Protein AF-A0A3P7M0G8-F1 (afdb_monomer_lite)

Structure (mmCIF, N/CA/C/O backbone):
data_AF-A0A3P7M0G8-F1
#
_entry.id   AF-A0A3P7M0G8-F1
#
loop_
_atom_site.group_PDB
_atom_site.id
_atom_site.type_symbol
_atom_site.label_atom_id
_atom_site.label_alt_id
_atom_site.label_comp_id
_atom_site.label_asym_id
_atom_site.label_entity_id
_atom_site.label_seq_id
_atom_site.pdbx_PDB_ins_code
_atom_site.Cartn_x
_atom_site.Cartn_y
_atom_site.Cartn_z
_atom_site.occupancy
_atom_site.B_iso_or_equiv
_atom_site.auth_seq_id
_atom_site.auth_comp_id
_atom_site.auth_asym_id
_atom_site.auth_atom_id
_atom_site.pdbx_PDB_model_num
ATOM 1 N N . MET A 1 1 ? 31.966 4.198 9.864 1.00 48.16 1 MET A N 1
ATOM 2 C CA . MET A 1 1 ? 30.670 3.491 9.784 1.00 48.16 1 MET A CA 1
ATOM 3 C C . MET A 1 1 ? 30.244 3.555 8.333 1.00 48.16 1 MET A C 1
ATOM 5 O O . MET A 1 1 ? 29.963 4.650 7.870 1.00 48.16 1 MET A O 1
ATOM 9 N N . ASP A 1 2 ? 30.255 2.440 7.608 1.00 61.47 2 ASP A N 1
ATOM 10 C CA . ASP A 1 2 ? 30.209 2.396 6.131 1.00 61.47 2 ASP A CA 1
ATOM 11 C C . ASP A 1 2 ? 28.872 2.821 5.494 1.00 61.47 2 ASP A C 1
ATOM 13 O O . ASP A 1 2 ? 28.617 2.516 4.332 1.00 61.47 2 ASP A O 1
ATOM 17 N N . GLY A 1 3 ? 27.997 3.504 6.242 1.00 68.69 3 GLY A N 1
ATOM 18 C CA . GLY A 1 3 ? 26.775 4.115 5.717 1.00 68.69 3 GLY A CA 1
ATOM 19 C C . GLY A 1 3 ? 25.813 3.137 5.042 1.00 68.69 3 GLY A C 1
ATOM 20 O O . GLY A 1 3 ? 25.001 3.572 4.235 1.00 68.69 3 GLY A O 1
ATOM 21 N N . LYS A 1 4 ? 25.903 1.832 5.342 1.00 74.00 4 LYS A N 1
ATOM 22 C CA . LYS A 1 4 ? 25.014 0.781 4.822 1.00 74.00 4 LYS A CA 1
ATOM 23 C C . LYS A 1 4 ? 24.056 0.288 5.899 1.00 74.00 4 LYS A C 1
ATOM 25 O O . LYS A 1 4 ? 24.426 0.217 7.072 1.00 74.00 4 LYS A O 1
ATOM 30 N N . ALA A 1 5 ? 22.832 -0.042 5.501 1.00 77.19 5 ALA A N 1
ATOM 31 C CA . ALA A 1 5 ? 21.821 -0.565 6.401 1.00 77.19 5 ALA A CA 1
ATOM 32 C C . ALA A 1 5 ? 22.275 -1.943 6.914 1.00 77.19 5 ALA A C 1
ATOM 34 O O . ALA A 1 5 ? 22.792 -2.743 6.126 1.00 77.19 5 ALA A O 1
ATOM 35 N N . PRO A 1 6 ? 22.115 -2.237 8.216 1.00 79.94 6 PRO A N 1
ATOM 36 C CA . PRO A 1 6 ? 22.473 -3.541 8.752 1.00 79.94 6 PRO A CA 1
ATOM 37 C C . PRO A 1 6 ? 21.632 -4.641 8.082 1.00 79.94 6 PRO A C 1
ATOM 39 O O . PRO A 1 6 ? 20.450 -4.425 7.794 1.00 79.94 6 PRO A O 1
ATOM 42 N N . PRO A 1 7 ? 22.210 -5.828 7.833 1.00 85.81 7 PRO A N 1
ATOM 43 C CA . PRO A 1 7 ? 21.509 -6.894 7.133 1.00 85.81 7 PRO A CA 1
ATOM 44 C C . PRO A 1 7 ? 20.338 -7.424 7.969 1.00 85.81 7 PRO A C 1
ATOM 46 O O . PRO A 1 7 ? 20.481 -7.719 9.157 1.00 85.81 7 PRO A O 1
ATOM 49 N N . ILE A 1 8 ? 19.183 -7.612 7.328 1.00 89.62 8 ILE A N 1
ATOM 50 C CA . ILE A 1 8 ? 18.010 -8.254 7.931 1.00 89.62 8 ILE A CA 1
ATOM 51 C C . ILE A 1 8 ? 17.940 -9.695 7.430 1.00 89.62 8 ILE A C 1
ATOM 53 O O . ILE A 1 8 ? 17.846 -9.944 6.231 1.00 89.62 8 ILE A O 1
ATOM 57 N N . ARG A 1 9 ? 17.962 -10.666 8.351 1.00 90.75 9 ARG A N 1
ATOM 58 C CA . ARG A 1 9 ? 17.825 -12.085 7.987 1.00 90.75 9 ARG A CA 1
ATOM 59 C C . ARG A 1 9 ? 16.435 -12.357 7.411 1.00 90.75 9 ARG A C 1
ATOM 61 O O . ARG A 1 9 ? 15.425 -11.969 8.004 1.00 90.75 9 ARG A O 1
ATOM 68 N N . TYR A 1 10 ? 16.383 -13.093 6.305 1.00 91.44 10 TYR A N 1
ATOM 69 C CA . TYR A 1 10 ? 15.124 -13.502 5.693 1.00 91.44 10 TYR A CA 1
ATOM 70 C C . TYR A 1 10 ? 14.396 -14.529 6.570 1.00 91.44 10 TYR A C 1
ATOM 72 O O . TYR A 1 10 ? 14.896 -15.626 6.806 1.00 91.44 10 TYR A O 1
ATOM 80 N N . ARG A 1 11 ? 13.224 -14.150 7.090 1.00 94.88 11 ARG A N 1
ATOM 81 C CA . ARG A 1 11 ? 12.387 -14.985 7.973 1.00 94.88 11 ARG A CA 1
ATOM 82 C C . ARG A 1 11 ? 10.908 -14.970 7.608 1.00 94.88 11 ARG A C 1
ATOM 84 O O . ARG A 1 11 ? 10.149 -15.794 8.101 1.00 94.88 11 ARG A O 1
ATOM 91 N N . SER A 1 12 ? 10.479 -14.016 6.789 1.00 94.06 12 SER A N 1
ATOM 92 C CA . SER A 1 12 ? 9.104 -13.926 6.307 1.00 94.06 12 SER A CA 1
ATOM 93 C C . SER A 1 12 ? 9.047 -13.111 5.019 1.00 94.06 12 SER A C 1
ATOM 95 O O . SER A 1 12 ? 10.018 -12.446 4.647 1.00 94.06 12 SER A O 1
ATOM 97 N N . ARG A 1 13 ? 7.867 -13.073 4.391 1.00 88.94 13 ARG A N 1
ATOM 98 C CA . ARG A 1 13 ? 7.592 -12.176 3.258 1.00 88.94 13 ARG A CA 1
ATOM 99 C C . ARG A 1 13 ? 7.865 -10.696 3.566 1.00 88.94 13 ARG A C 1
ATOM 101 O O . ARG A 1 13 ? 8.170 -9.939 2.654 1.00 88.94 13 ARG A O 1
ATOM 108 N N . TYR A 1 14 ? 7.825 -10.300 4.841 1.00 95.19 14 TYR A N 1
ATOM 109 C CA . TYR A 1 14 ? 8.065 -8.921 5.271 1.00 95.19 14 TYR A CA 1
ATOM 110 C C . TYR A 1 14 ? 9.552 -8.573 5.409 1.00 95.19 14 TYR A C 1
ATOM 112 O O . TYR A 1 14 ? 9.888 -7.394 5.456 1.00 95.19 14 TYR A O 1
ATOM 120 N N . SER A 1 15 ? 10.461 -9.556 5.453 1.00 95.00 15 SER A N 1
ATOM 121 C CA . SER A 1 15 ? 11.896 -9.297 5.659 1.00 95.00 15 SER A CA 1
ATOM 122 C C . SER A 1 15 ? 12.489 -8.374 4.589 1.00 95.00 15 SER A C 1
ATOM 124 O O . SER A 1 15 ? 13.236 -7.460 4.925 1.00 95.00 15 SER A O 1
ATOM 126 N N . ASN A 1 16 ? 12.111 -8.562 3.320 1.00 95.00 16 ASN A N 1
ATOM 127 C CA . ASN A 1 16 ? 12.599 -7.723 2.219 1.00 95.00 16 ASN A CA 1
ATOM 128 C C . ASN A 1 16 ? 12.034 -6.301 2.291 1.00 95.00 16 ASN A C 1
ATOM 130 O O . ASN A 1 16 ? 12.755 -5.343 2.036 1.00 95.00 16 ASN A O 1
ATOM 134 N N . ALA A 1 17 ? 10.766 -6.156 2.686 1.00 96.44 17 ALA A N 1
ATOM 135 C CA . ALA A 1 17 ? 10.158 -4.846 2.890 1.00 96.44 17 ALA A CA 1
ATOM 136 C C . ALA A 1 17 ? 10.836 -4.086 4.033 1.00 96.44 17 ALA A C 1
ATOM 138 O O . ALA A 1 17 ? 11.192 -2.926 3.866 1.00 96.44 17 ALA A O 1
ATOM 139 N N . LEU A 1 18 ? 11.120 -4.758 5.151 1.00 96.44 18 LEU A N 1
ATOM 140 C CA . LEU A 1 18 ? 11.862 -4.160 6.262 1.00 96.44 18 LEU A CA 1
ATOM 141 C C . LEU A 1 18 ? 13.281 -3.739 5.848 1.00 96.44 18 LEU A C 1
ATOM 143 O O . LEU A 1 18 ? 13.746 -2.678 6.260 1.00 96.44 18 LEU A O 1
ATOM 147 N N . LEU A 1 19 ? 13.958 -4.529 5.007 1.00 95.44 19 LEU A N 1
ATOM 148 C CA . LEU A 1 19 ? 15.291 -4.189 4.498 1.00 95.44 19 LEU A CA 1
ATOM 149 C C . LEU A 1 19 ? 15.247 -2.995 3.532 1.00 95.44 19 LEU A C 1
ATOM 151 O O . LEU A 1 19 ? 16.109 -2.114 3.591 1.00 95.44 19 LEU A O 1
ATOM 155 N N . ALA A 1 20 ? 14.217 -2.926 2.684 1.00 95.38 20 ALA A N 1
ATOM 156 C CA . ALA A 1 20 ? 13.954 -1.773 1.831 1.00 95.38 20 ALA A CA 1
ATOM 157 C C . ALA A 1 20 ? 13.683 -0.512 2.668 1.00 95.38 20 ALA A C 1
ATOM 159 O O . ALA A 1 20 ? 14.290 0.524 2.406 1.00 95.38 20 ALA A O 1
ATOM 160 N N . CYS A 1 21 ? 12.863 -0.599 3.723 1.00 95.62 21 CYS A N 1
ATOM 161 C CA . CYS A 1 21 ? 12.638 0.508 4.656 1.00 95.62 21 CYS A CA 1
ATOM 162 C C . CYS A 1 21 ? 13.938 0.967 5.320 1.00 95.62 21 CYS A C 1
ATOM 164 O O . CYS A 1 21 ? 14.211 2.161 5.331 1.00 95.62 21 CYS A O 1
ATOM 166 N N . ALA A 1 22 ? 14.758 0.046 5.835 1.00 94.12 22 ALA A N 1
ATOM 167 C CA . ALA A 1 22 ? 16.035 0.392 6.460 1.00 94.12 22 ALA A CA 1
ATOM 168 C C . ALA A 1 22 ? 16.983 1.107 5.482 1.00 94.12 22 ALA A C 1
ATOM 170 O O . ALA A 1 22 ? 17.657 2.060 5.861 1.00 94.12 22 ALA A O 1
ATOM 171 N N . THR A 1 23 ? 16.989 0.684 4.214 1.00 93.25 23 THR A N 1
ATOM 172 C CA . THR A 1 23 ? 17.765 1.333 3.147 1.00 93.25 23 THR A CA 1
ATOM 173 C C . THR A 1 23 ? 17.237 2.737 2.852 1.00 93.25 23 THR A C 1
ATOM 175 O O . THR A 1 23 ? 18.015 3.683 2.821 1.00 93.25 23 THR A O 1
ATOM 178 N N . LEU A 1 24 ? 15.921 2.888 2.680 1.00 94.44 24 LEU A N 1
ATOM 179 C CA . LEU A 1 24 ? 15.286 4.179 2.406 1.00 94.44 24 LEU A CA 1
ATOM 180 C C . LEU A 1 24 ? 15.492 5.164 3.557 1.00 94.44 24 LEU A C 1
ATOM 182 O O . LEU A 1 24 ? 15.827 6.314 3.316 1.00 94.44 24 LEU A O 1
ATOM 186 N N . LEU A 1 25 ? 15.336 4.719 4.804 1.00 92.88 25 LEU A N 1
ATOM 187 C CA . LEU A 1 25 ? 15.514 5.551 5.998 1.00 92.88 25 LEU A CA 1
ATOM 188 C C . LEU A 1 25 ? 16.965 5.992 6.217 1.00 92.88 25 LEU A C 1
ATOM 190 O O . LEU A 1 25 ? 17.202 6.946 6.950 1.00 92.88 25 LEU A O 1
ATOM 194 N N . GLN A 1 26 ? 17.923 5.315 5.589 1.00 91.00 26 GLN A N 1
ATOM 195 C CA . GLN A 1 26 ? 19.316 5.740 5.577 1.00 91.00 26 GLN A CA 1
ATOM 196 C C . GLN A 1 26 ? 19.603 6.798 4.504 1.00 91.00 26 GLN A C 1
ATOM 198 O O . GLN A 1 26 ? 20.615 7.493 4.588 1.00 91.00 26 GLN A O 1
ATOM 203 N N . GLU A 1 27 ? 18.733 6.945 3.499 1.00 87.50 27 GLU A N 1
ATOM 204 C CA . GLU A 1 27 ? 18.833 8.056 2.561 1.00 87.50 27 GLU A CA 1
ATOM 205 C C . GLU A 1 27 ? 18.504 9.353 3.313 1.00 87.50 27 GLU A C 1
ATOM 207 O O . GLU A 1 27 ? 17.384 9.524 3.796 1.00 87.50 27 GLU A O 1
ATOM 212 N N . ASP A 1 28 ? 19.459 10.280 3.393 1.00 83.56 28 ASP A N 1
ATOM 213 C CA . ASP A 1 28 ? 19.277 11.608 3.995 1.00 83.56 28 ASP A CA 1
ATOM 214 C C . ASP A 1 28 ? 18.444 12.515 3.067 1.00 83.56 28 ASP A C 1
ATOM 216 O O . ASP A 1 28 ? 18.926 13.454 2.433 1.00 83.56 28 ASP A O 1
ATOM 220 N N . LYS A 1 29 ? 17.178 12.137 2.868 1.00 91.44 29 LYS A N 1
ATOM 221 C CA . LYS A 1 29 ? 16.205 12.818 2.011 1.00 91.44 29 LYS A CA 1
ATOM 222 C C . LYS A 1 29 ? 14.907 13.014 2.781 1.00 91.44 29 LYS A C 1
ATOM 224 O O . LYS A 1 29 ? 14.404 12.102 3.429 1.00 91.44 29 LYS A O 1
ATOM 229 N N . SER A 1 30 ? 14.268 14.165 2.589 1.00 90.31 30 SER A N 1
ATOM 230 C CA . SER A 1 30 ? 12.959 14.466 3.192 1.00 90.31 30 SER A CA 1
ATOM 231 C C . SER A 1 30 ? 11.861 13.460 2.810 1.00 90.31 30 SER A C 1
ATOM 233 O O . SER A 1 30 ? 10.928 13.234 3.574 1.00 90.31 30 SER 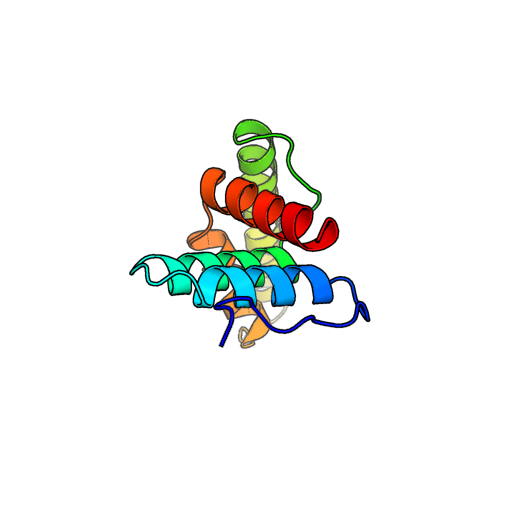A O 1
ATOM 235 N N . SER A 1 31 ? 11.981 12.815 1.643 1.00 93.19 31 SER A N 1
ATOM 236 C CA . SER A 1 31 ? 11.018 11.812 1.160 1.00 93.19 31 SER A CA 1
ATOM 237 C C . SER A 1 31 ? 11.191 10.408 1.755 1.00 93.19 31 SER A C 1
ATOM 239 O O . SER A 1 31 ? 10.322 9.560 1.548 1.00 93.19 31 SER A O 1
ATOM 241 N N . SER A 1 32 ? 12.280 10.139 2.482 1.00 94.62 32 SER A N 1
ATOM 242 C CA . SER A 1 32 ? 12.641 8.795 2.954 1.00 94.62 32 SER A CA 1
ATOM 243 C C . SER A 1 32 ? 11.591 8.181 3.872 1.00 94.62 32 SER A C 1
ATOM 245 O O . SER A 1 32 ? 11.228 7.018 3.698 1.00 94.62 32 SER A O 1
ATOM 247 N N . LEU A 1 33 ? 11.033 8.973 4.794 1.00 95.88 33 LEU A N 1
ATOM 248 C CA . LEU A 1 33 ? 9.992 8.506 5.710 1.00 95.88 33 LEU A CA 1
ATOM 249 C C . LEU A 1 33 ? 8.705 8.137 4.961 1.00 95.88 33 LEU A C 1
ATOM 251 O O . LEU A 1 33 ? 8.134 7.076 5.202 1.00 95.88 33 LEU A O 1
ATOM 255 N N . THR A 1 34 ? 8.282 8.969 4.006 1.00 96.56 34 THR A N 1
ATOM 256 C CA . THR A 1 34 ? 7.102 8.702 3.172 1.00 96.56 34 THR A CA 1
ATOM 257 C C . THR A 1 34 ? 7.297 7.451 2.320 1.00 96.56 34 THR A C 1
ATOM 259 O O . THR A 1 34 ? 6.415 6.602 2.260 1.00 96.56 34 THR A O 1
ATOM 262 N N . LYS A 1 35 ? 8.470 7.280 1.700 1.00 97.44 35 LYS A N 1
ATOM 263 C CA . LYS A 1 35 ? 8.772 6.080 0.907 1.00 97.44 35 LYS A CA 1
ATOM 264 C C . LYS A 1 35 ? 8.815 4.821 1.769 1.00 97.44 35 LYS A C 1
ATOM 266 O O . LYS A 1 35 ? 8.263 3.799 1.374 1.00 97.44 35 LYS A O 1
ATOM 271 N N . ALA A 1 36 ? 9.428 4.893 2.950 1.00 97.50 36 ALA A N 1
ATOM 272 C CA . ALA A 1 36 ? 9.471 3.775 3.885 1.00 97.50 36 ALA A CA 1
ATOM 273 C C . ALA A 1 36 ? 8.066 3.395 4.374 1.00 97.50 36 ALA A C 1
ATOM 275 O O . ALA A 1 36 ? 7.755 2.207 4.432 1.00 97.50 36 ALA A O 1
ATOM 276 N N . LYS A 1 37 ? 7.206 4.385 4.653 1.00 97.69 37 LYS A N 1
ATOM 277 C CA . LYS A 1 37 ? 5.785 4.163 4.940 1.00 97.69 37 LYS A CA 1
ATOM 278 C C . LYS A 1 37 ? 5.120 3.412 3.783 1.00 97.69 37 LYS A C 1
ATOM 280 O O . LYS A 1 37 ? 4.586 2.335 4.015 1.00 97.69 37 LYS A O 1
ATOM 285 N N . ASN A 1 38 ? 5.224 3.913 2.552 1.00 98.12 38 ASN A N 1
ATOM 286 C CA . ASN A 1 38 ? 4.587 3.290 1.386 1.00 98.12 38 ASN A CA 1
ATOM 287 C C . ASN A 1 38 ? 5.033 1.829 1.186 1.00 98.12 38 ASN A C 1
ATOM 289 O O . ASN A 1 38 ? 4.207 0.966 0.898 1.00 98.12 38 ASN A O 1
ATOM 293 N N . VAL A 1 39 ? 6.319 1.527 1.404 1.00 98.00 39 VAL A N 1
ATOM 294 C CA . VAL A 1 39 ? 6.843 0.151 1.370 1.00 98.00 39 VAL A CA 1
ATOM 295 C C . VAL A 1 39 ? 6.173 -0.742 2.414 1.00 98.00 39 VAL A C 1
ATOM 297 O O . VAL A 1 39 ? 5.815 -1.876 2.095 1.00 98.00 39 VAL A O 1
ATOM 300 N N 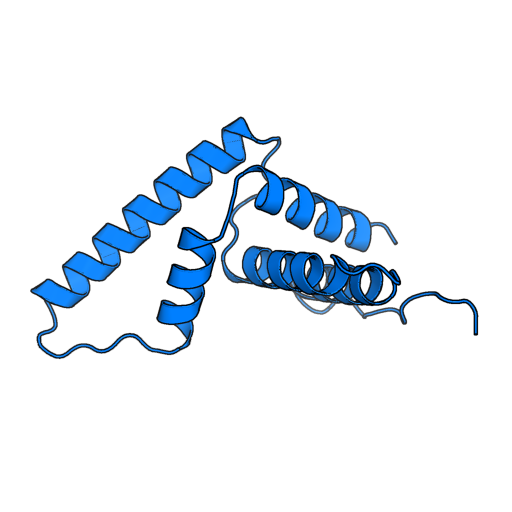. LEU A 1 40 ? 5.975 -0.254 3.643 1.00 97.75 40 LEU A N 1
ATOM 301 C CA . LEU A 1 40 ? 5.278 -1.015 4.683 1.00 97.75 40 LEU A CA 1
ATOM 302 C C . LEU A 1 40 ? 3.813 -1.254 4.321 1.00 97.75 40 LEU A C 1
ATOM 304 O O . LEU A 1 40 ? 3.334 -2.378 4.461 1.00 97.75 40 LEU A O 1
ATOM 308 N N . GLU A 1 41 ? 3.114 -0.229 3.835 1.00 97.81 41 GLU A N 1
ATOM 309 C CA . GLU A 1 41 ? 1.705 -0.353 3.454 1.00 97.81 41 GLU A CA 1
ATOM 310 C C . GLU A 1 41 ? 1.528 -1.355 2.301 1.00 97.81 41 GLU A C 1
ATOM 312 O O . GLU A 1 41 ? 0.699 -2.261 2.384 1.00 97.81 41 GLU A O 1
ATOM 317 N N . VAL A 1 42 ? 2.381 -1.281 1.273 1.00 97.69 42 VAL A N 1
ATOM 318 C CA . VAL A 1 42 ? 2.388 -2.238 0.155 1.00 97.69 42 VAL A CA 1
ATOM 319 C C . VAL A 1 42 ? 2.752 -3.649 0.618 1.00 97.69 42 VAL A C 1
ATOM 321 O O . VAL A 1 42 ? 2.182 -4.616 0.125 1.00 97.69 42 VAL A O 1
ATOM 324 N N . ALA A 1 43 ? 3.649 -3.810 1.589 1.00 96.88 43 ALA A N 1
ATOM 325 C CA . ALA A 1 43 ? 3.963 -5.132 2.127 1.00 96.88 43 ALA A CA 1
ATOM 326 C C . ALA A 1 43 ? 2.810 -5.743 2.948 1.00 96.88 43 ALA A C 1
ATOM 328 O O . ALA A 1 43 ? 2.714 -6.969 3.045 1.00 96.88 43 ALA A O 1
ATOM 329 N N . LEU A 1 44 ? 1.963 -4.908 3.559 1.00 96.56 44 LEU A N 1
ATOM 330 C CA . LEU A 1 44 ? 0.824 -5.339 4.374 1.00 96.56 44 LEU A CA 1
ATOM 331 C C . LEU A 1 44 ? -0.429 -5.633 3.544 1.00 96.56 44 LEU A C 1
ATOM 333 O O . LEU A 1 44 ? -1.103 -6.630 3.819 1.00 96.56 44 LEU A O 1
ATOM 337 N N . TRP A 1 45 ? -0.734 -4.776 2.568 1.00 97.00 45 TRP A N 1
ATOM 338 C CA . TRP A 1 45 ? -2.011 -4.773 1.841 1.00 97.00 45 TRP A CA 1
ATOM 339 C C . TRP A 1 45 ? -1.869 -4.802 0.318 1.00 97.00 45 TRP A C 1
ATOM 341 O O . TRP A 1 45 ? -2.868 -4.936 -0.383 1.00 97.00 45 TRP A O 1
ATOM 351 N N . GLY A 1 46 ? -0.652 -4.675 -0.210 1.00 93.56 46 GLY A N 1
ATOM 352 C CA . GLY A 1 46 ? -0.399 -4.793 -1.640 1.00 93.56 46 GLY A CA 1
ATOM 353 C C . GLY A 1 46 ? -0.667 -6.202 -2.167 1.00 93.56 46 GLY A C 1
ATOM 354 O O . GLY A 1 46 ? -0.558 -7.196 -1.446 1.00 93.56 46 GLY A O 1
ATOM 355 N N . GLY A 1 47 ? -1.014 -6.270 -3.450 1.00 87.88 47 GLY A N 1
ATOM 356 C CA . GLY A 1 47 ? -1.187 -7.518 -4.182 1.00 87.88 47 GLY A CA 1
ATOM 357 C C . GLY A 1 47 ? 0.099 -8.003 -4.845 1.00 87.88 47 GLY A C 1
ATOM 358 O O . GLY A 1 47 ? 1.218 -7.705 -4.415 1.00 87.88 47 GLY A O 1
ATOM 359 N N . GLU A 1 48 ? -0.078 -8.757 -5.927 1.00 89.75 48 GLU A N 1
ATOM 360 C CA . GLU A 1 48 ? 1.022 -9.199 -6.777 1.00 89.75 48 GLU A CA 1
ATOM 361 C C . GLU A 1 48 ? 1.823 -8.016 -7.343 1.00 89.75 48 GLU A C 1
ATOM 363 O O . GLU A 1 48 ? 1.351 -6.878 -7.441 1.00 89.75 48 GLU A O 1
ATOM 368 N N . THR A 1 49 ? 3.083 -8.285 -7.689 1.00 92.38 49 THR A N 1
ATOM 369 C CA . THR A 1 49 ? 3.963 -7.271 -8.270 1.00 92.38 49 THR A CA 1
ATOM 370 C C . THR A 1 49 ? 3.414 -6.812 -9.614 1.00 92.38 49 THR A C 1
ATOM 372 O O . THR A 1 49 ? 3.351 -7.592 -10.560 1.00 92.38 49 THR A O 1
ATOM 375 N N . CYS A 1 50 ? 3.057 -5.535 -9.694 1.00 94.50 50 CYS A N 1
ATOM 376 C CA . CYS A 1 50 ? 2.574 -4.900 -10.906 1.00 94.50 50 CYS A CA 1
ATOM 377 C C . CYS A 1 50 ? 3.756 -4.621 -11.840 1.00 94.50 50 CYS A C 1
ATOM 379 O O . CYS A 1 50 ? 4.810 -4.144 -11.415 1.00 94.50 50 CYS A O 1
ATOM 381 N N . ARG A 1 51 ? 3.577 -4.868 -13.136 1.00 91.62 51 ARG A N 1
ATOM 382 C CA . ARG A 1 51 ? 4.584 -4.620 -14.179 1.00 91.62 51 ARG A CA 1
ATOM 383 C C . ARG A 1 51 ? 4.690 -3.143 -14.557 1.00 91.62 51 ARG A C 1
ATOM 385 O O . ARG A 1 51 ? 5.639 -2.756 -15.233 1.00 91.62 51 ARG A O 1
ATOM 392 N N . GLY A 1 52 ? 3.729 -2.322 -14.135 1.00 94.50 52 GLY A N 1
ATOM 393 C CA . GLY A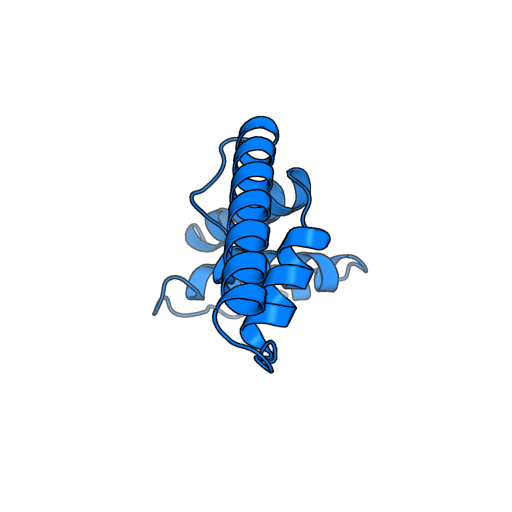 1 52 ? 3.740 -0.877 -14.333 1.00 94.50 52 GLY A CA 1
ATOM 394 C C . GLY A 1 52 ? 2.454 -0.191 -13.876 1.00 94.50 52 GLY A C 1
ATOM 395 O O . GLY A 1 52 ? 1.537 -0.825 -13.350 1.00 94.50 52 GLY A O 1
ATOM 396 N N . ASP A 1 53 ? 2.387 1.119 -14.113 1.00 95.81 53 ASP A N 1
ATOM 397 C CA . ASP A 1 53 ? 1.333 2.005 -13.605 1.00 95.81 53 ASP A CA 1
ATOM 398 C C . ASP A 1 53 ? -0.082 1.610 -14.046 1.00 95.81 53 ASP A C 1
ATOM 400 O O . ASP A 1 53 ? -1.027 1.774 -13.277 1.00 95.81 53 ASP A O 1
ATOM 404 N N . THR A 1 54 ? -0.258 1.084 -15.262 1.00 97.31 54 THR A N 1
ATOM 405 C CA . THR A 1 54 ? -1.584 0.665 -15.749 1.00 97.31 54 THR A CA 1
ATOM 406 C C . THR A 1 54 ? -2.119 -0.523 -14.954 1.00 97.31 54 THR A C 1
ATOM 408 O O . THR A 1 54 ? -3.271 -0.505 -14.531 1.00 97.31 54 THR A O 1
ATOM 411 N N . GLU A 1 55 ? -1.284 -1.531 -14.704 1.00 97.44 55 GLU A N 1
ATOM 412 C CA . GLU A 1 55 ? -1.669 -2.706 -13.915 1.00 97.44 55 GLU A CA 1
ATOM 413 C C . GLU A 1 55 ? -1.909 -2.326 -12.451 1.00 97.44 55 GLU A C 1
ATOM 415 O O . GLU A 1 55 ? -2.925 -2.705 -11.875 1.00 97.44 55 GLU A O 1
ATOM 420 N N . ALA A 1 56 ? -1.041 -1.480 -11.886 1.00 97.56 56 ALA A N 1
ATOM 421 C CA . ALA A 1 56 ? -1.213 -0.967 -10.531 1.00 97.56 56 ALA A CA 1
ATOM 422 C C . ALA A 1 56 ? -2.496 -0.136 -10.375 1.00 97.56 56 ALA A C 1
ATOM 424 O O . ALA A 1 56 ? -3.128 -0.181 -9.322 1.00 97.56 56 ALA A O 1
ATOM 425 N N . ARG A 1 57 ? -2.909 0.601 -11.416 1.00 97.94 57 ARG A N 1
ATOM 426 C CA . ARG A 1 57 ? -4.187 1.325 -11.429 1.00 97.94 57 ARG A CA 1
ATOM 427 C C . ARG A 1 57 ? -5.370 0.368 -11.392 1.00 97.94 57 ARG A C 1
ATOM 429 O O . ARG A 1 57 ? -6.219 0.524 -10.525 1.00 97.94 57 ARG A O 1
ATOM 436 N N . VAL A 1 58 ? -5.393 -0.625 -12.281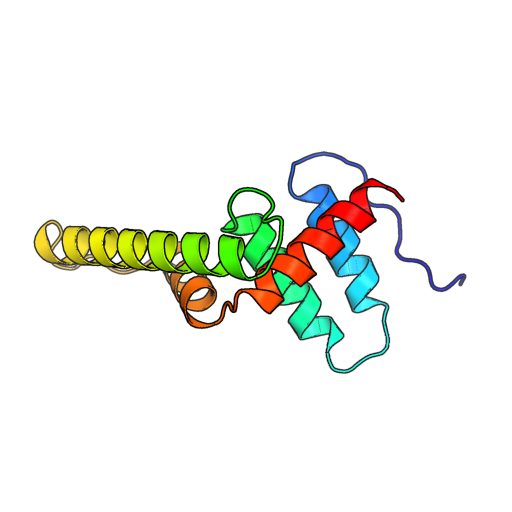 1.00 97.88 58 VAL A N 1
ATOM 437 C CA . VAL A 1 58 ? -6.473 -1.623 -12.322 1.00 97.88 58 VAL A CA 1
ATOM 438 C C . VAL A 1 58 ? -6.571 -2.361 -10.988 1.00 97.88 58 VAL A C 1
ATOM 440 O O . VAL A 1 58 ? -7.660 -2.475 -10.434 1.00 97.88 58 VAL A O 1
ATOM 443 N N . TRP A 1 59 ? -5.437 -2.802 -10.436 1.00 97.81 59 TRP A N 1
ATOM 444 C CA . TRP A 1 59 ? -5.402 -3.451 -9.127 1.00 97.81 59 TRP A CA 1
ATOM 445 C C . TRP A 1 59 ? -5.980 -2.556 -8.026 1.00 97.81 59 TRP A C 1
ATOM 447 O O . TRP A 1 59 ? -6.798 -3.007 -7.228 1.00 97.81 59 TRP A O 1
ATOM 457 N N . LEU A 1 60 ? -5.588 -1.281 -7.998 1.00 97.88 60 LEU A N 1
ATOM 458 C CA . LEU A 1 60 ? -6.038 -0.337 -6.981 1.00 97.88 60 LEU A CA 1
ATOM 459 C C . LEU A 1 60 ? -7.540 -0.049 -7.087 1.00 97.88 60 LEU A C 1
ATOM 461 O O . LEU A 1 60 ? -8.210 0.047 -6.060 1.00 97.88 60 LEU A O 1
ATOM 465 N N . ASP A 1 61 ? -8.073 0.063 -8.303 1.00 98.31 61 ASP A N 1
ATOM 466 C CA . ASP A 1 61 ? -9.504 0.270 -8.535 1.00 98.31 61 ASP A CA 1
ATOM 467 C C . ASP A 1 61 ? -10.325 -0.939 -8.058 1.00 98.31 61 ASP A C 1
ATOM 469 O O . ASP A 1 61 ? -11.332 -0.764 -7.369 1.00 98.31 61 ASP A O 1
ATOM 473 N N . VAL A 1 62 ? -9.853 -2.160 -8.334 1.00 98.19 62 VAL A N 1
ATOM 474 C CA . VAL A 1 62 ? -10.473 -3.399 -7.832 1.00 98.19 62 VAL A CA 1
ATOM 475 C C . VAL A 1 62 ? -10.410 -3.463 -6.305 1.00 98.19 62 VAL A C 1
ATOM 477 O O . VAL A 1 62 ? -11.445 -3.617 -5.661 1.00 98.19 62 VAL A O 1
ATOM 480 N N . ALA A 1 63 ? -9.233 -3.258 -5.708 1.00 98.00 63 ALA A N 1
ATOM 481 C CA . ALA A 1 63 ? -9.052 -3.317 -4.256 1.00 98.00 63 ALA A CA 1
ATOM 482 C C . ALA A 1 63 ? -9.916 -2.278 -3.515 1.00 98.00 63 ALA A C 1
ATOM 484 O O . ALA A 1 63 ? -10.470 -2.552 -2.448 1.00 98.00 63 ALA A O 1
ATOM 485 N N . ARG A 1 64 ? -10.078 -1.081 -4.092 1.00 98.19 64 ARG A N 1
ATOM 486 C CA . ARG A 1 64 ? -10.981 -0.045 -3.568 1.00 98.19 64 ARG A CA 1
ATOM 487 C C . ARG A 1 64 ? -12.444 -0.465 -3.659 1.00 98.19 64 ARG A C 1
ATOM 489 O O . ARG A 1 64 ? -13.169 -0.283 -2.683 1.00 98.19 64 ARG A O 1
ATOM 496 N N . ALA A 1 65 ? -12.875 -1.027 -4.787 1.00 98.38 65 ALA A N 1
ATOM 497 C CA . ALA A 1 65 ? -14.246 -1.502 -4.957 1.00 98.38 65 ALA A CA 1
ATOM 498 C C . ALA A 1 65 ? -14.587 -2.624 -3.961 1.00 98.38 65 ALA A C 1
ATOM 500 O O . ALA A 1 65 ? -15.622 -2.564 -3.299 1.00 98.38 65 ALA A O 1
ATOM 501 N N . GLU A 1 66 ? -13.686 -3.594 -3.787 1.00 97.38 66 GLU A N 1
ATOM 502 C CA . GLU A 1 66 ? -13.832 -4.681 -2.811 1.00 97.38 66 GLU A CA 1
ATOM 503 C C . GLU A 1 66 ? -13.875 -4.162 -1.369 1.00 97.38 66 GLU A C 1
ATOM 505 O O . GLU A 1 66 ? -14.684 -4.619 -0.559 1.00 97.38 66 GLU A O 1
ATOM 510 N N . CYS A 1 67 ? -13.040 -3.172 -1.039 1.00 96.50 67 CYS A N 1
ATOM 511 C CA . CYS A 1 67 ? -13.058 -2.548 0.279 1.00 96.50 67 CYS A CA 1
ATOM 512 C C . CYS A 1 67 ? -14.400 -1.858 0.556 1.00 96.50 67 CYS A C 1
ATOM 514 O O . CYS A 1 67 ? -14.973 -2.055 1.627 1.00 96.50 67 CYS A O 1
ATOM 516 N N . VAL A 1 68 ? -14.934 -1.101 -0.409 1.00 96.12 68 VAL A N 1
ATOM 517 C CA . VAL A 1 68 ? -16.246 -0.450 -0.277 1.00 96.12 68 VAL A CA 1
ATOM 518 C C . VAL A 1 68 ? -17.362 -1.480 -0.111 1.00 96.12 68 VAL A C 1
ATOM 520 O O . VAL A 1 68 ? -18.180 -1.328 0.792 1.00 96.12 68 VAL A O 1
ATOM 523 N N . ASP A 1 69 ? -17.381 -2.544 -0.916 1.00 95.81 69 ASP A N 1
ATOM 524 C CA . ASP A 1 69 ? -18.369 -3.623 -0.785 1.00 95.81 69 ASP A CA 1
ATOM 525 C C . ASP A 1 69 ? -18.298 -4.285 0.601 1.00 95.81 69 ASP A C 1
ATOM 527 O O . ASP A 1 69 ? -19.318 -4.431 1.276 1.00 95.81 69 ASP A O 1
ATOM 531 N N . SER A 1 70 ? -17.094 -4.593 1.091 1.00 93.00 70 SER A N 1
ATOM 532 C CA . SER A 1 70 ? -16.907 -5.149 2.436 1.00 93.00 70 SER A CA 1
ATOM 533 C C . SER A 1 70 ? -17.416 -4.211 3.534 1.00 93.00 70 SER A C 1
ATOM 535 O O . SER A 1 70 ? -18.081 -4.665 4.466 1.00 93.00 70 SER A O 1
ATOM 537 N N . LEU A 1 71 ? -17.117 -2.912 3.441 1.00 92.19 71 LEU A N 1
ATOM 538 C CA . LEU A 1 71 ? -17.565 -1.913 4.416 1.00 92.19 71 LEU A CA 1
ATOM 539 C C . LEU A 1 71 ? -19.090 -1.752 4.398 1.00 92.19 71 LEU A C 1
ATOM 541 O O . LEU A 1 71 ? -19.714 -1.666 5.455 1.00 92.19 71 LEU A O 1
ATOM 545 N N . LEU A 1 72 ? -19.703 -1.747 3.211 1.00 92.19 72 LEU A N 1
ATOM 546 C CA . LEU A 1 72 ? -21.156 -1.674 3.061 1.00 92.19 72 LEU A CA 1
ATOM 547 C C . LEU A 1 72 ? -21.841 -2.907 3.647 1.00 92.19 72 LEU A C 1
ATOM 549 O O . LEU A 1 72 ? -22.819 -2.767 4.379 1.00 92.19 72 LEU A O 1
ATOM 553 N N . ARG A 1 73 ? -21.313 -4.108 3.385 1.00 91.38 73 ARG A N 1
ATOM 554 C CA . ARG A 1 73 ? -21.841 -5.347 3.972 1.00 91.38 73 ARG A CA 1
ATOM 555 C C . ARG A 1 73 ? -21.774 -5.324 5.492 1.00 91.38 73 ARG A C 1
ATOM 557 O O . ARG A 1 73 ? -22.765 -5.655 6.129 1.00 91.38 73 ARG A O 1
ATOM 564 N N . GLN A 1 74 ? -20.658 -4.886 6.074 1.00 89.38 74 GLN A N 1
ATOM 565 C CA . GLN A 1 74 ? -20.545 -4.733 7.529 1.00 89.38 74 GLN A CA 1
ATOM 566 C C . GLN A 1 74 ? -21.582 -3.748 8.073 1.00 89.38 74 GLN A C 1
ATOM 568 O O . GLN A 1 74 ? -22.267 -4.046 9.045 1.00 89.38 74 GLN A O 1
ATOM 573 N N . LEU A 1 75 ? -21.756 -2.599 7.417 1.00 87.19 75 LEU A N 1
ATOM 574 C CA . LEU A 1 75 ? -22.706 -1.579 7.856 1.00 87.19 75 LEU A CA 1
ATOM 575 C C . LEU A 1 75 ? -24.167 -2.053 7.792 1.00 87.19 75 LEU A C 1
ATOM 577 O O . LEU A 1 75 ? -24.964 -1.694 8.657 1.00 87.19 75 LEU A O 1
ATOM 581 N N . VAL A 1 76 ? -24.518 -2.857 6.785 1.00 91.69 76 VAL A N 1
ATOM 582 C CA . VAL A 1 76 ? -25.876 -3.397 6.608 1.00 91.69 76 VAL A CA 1
ATOM 583 C C . VAL A 1 76 ? -26.137 -4.600 7.517 1.00 91.69 76 VAL A C 1
ATOM 585 O O . VAL A 1 76 ? -27.215 -4.703 8.099 1.00 91.69 76 VAL A O 1
ATOM 588 N N . CYS A 1 77 ? -25.179 -5.521 7.633 1.00 92.00 77 CYS A N 1
ATOM 589 C CA . CYS A 1 77 ? -25.371 -6.796 8.324 1.00 92.00 77 CYS A CA 1
ATOM 590 C C . CYS A 1 77 ? -25.043 -6.742 9.823 1.00 92.00 77 CYS A C 1
ATOM 592 O O . CYS A 1 77 ? -25.537 -7.583 10.571 1.00 92.00 77 CYS A O 1
ATOM 594 N N . GLU A 1 78 ? -24.244 -5.772 10.277 1.00 89.56 78 GLU A N 1
ATOM 595 C CA . GLU A 1 78 ? -23.765 -5.685 11.661 1.00 89.56 78 GLU A CA 1
ATOM 596 C C . GLU A 1 78 ? -23.989 -4.277 12.251 1.00 89.56 78 GLU A C 1
ATOM 598 O O . GLU A 1 78 ? -23.058 -3.468 12.359 1.00 89.56 78 GLU A O 1
ATOM 603 N N . PRO A 1 79 ? -25.227 -3.951 12.670 1.00 81.50 79 PRO A N 1
ATOM 604 C CA . PRO A 1 79 ? -25.537 -2.657 13.268 1.00 81.50 79 PRO A CA 1
ATOM 605 C C . PRO A 1 79 ? -24.657 -2.376 14.496 1.00 81.50 79 PRO A C 1
ATOM 607 O O . PRO A 1 79 ? -24.642 -3.141 15.458 1.00 81.50 79 PRO A O 1
ATOM 610 N N . GLY A 1 80 ? -23.930 -1.256 14.475 1.00 82.94 80 GLY A N 1
ATOM 611 C CA . GLY A 1 80 ? -23.021 -0.856 15.556 1.00 82.94 80 GLY A CA 1
ATOM 612 C C . GLY A 1 80 ? -21.582 -1.367 15.422 1.00 82.94 80 GLY A C 1
ATOM 613 O O . GLY A 1 80 ? -20.766 -1.080 16.302 1.00 82.94 80 GLY A O 1
ATOM 614 N N . CYS A 1 81 ? -21.251 -2.068 14.331 1.00 84.38 81 CYS A N 1
ATOM 615 C CA . CYS A 1 81 ? -19.880 -2.453 14.013 1.00 84.38 81 CYS A CA 1
ATOM 616 C C . CYS A 1 81 ? -18.962 -1.218 13.941 1.00 84.38 81 CYS A C 1
ATOM 618 O O . CYS A 1 81 ? -19.324 -0.165 13.409 1.00 84.38 81 CYS A O 1
ATOM 620 N N . ARG A 1 82 ? -17.764 -1.336 14.522 1.00 84.88 82 ARG A N 1
ATOM 621 C CA . ARG A 1 82 ? -16.736 -0.291 14.525 1.00 84.88 82 ARG A CA 1
ATOM 622 C C . ARG A 1 82 ? -15.498 -0.821 13.828 1.00 84.88 82 ARG A C 1
ATOM 624 O O . ARG A 1 82 ? -15.053 -1.925 14.126 1.00 84.88 82 ARG A O 1
ATOM 631 N N . LEU A 1 83 ? -14.908 -0.002 12.964 1.00 85.38 83 LEU A N 1
ATOM 632 C CA . LEU A 1 83 ? -13.645 -0.345 12.322 1.00 85.38 83 LEU A CA 1
ATOM 633 C C . LEU A 1 83 ? -12.532 -0.435 13.366 1.00 85.38 83 LEU A C 1
ATOM 635 O O . LEU A 1 83 ? -12.319 0.495 14.150 1.00 85.38 83 LEU A O 1
ATOM 639 N N . GLY A 1 84 ? -11.815 -1.555 13.356 1.00 89.81 84 GLY A N 1
ATOM 640 C CA . GLY A 1 84 ? -10.586 -1.706 14.111 1.00 89.81 84 GLY A CA 1
ATOM 641 C C . GLY A 1 84 ? -9.448 -0.891 13.496 1.00 89.81 84 GLY A C 1
ATOM 642 O O . GLY A 1 84 ? -9.548 -0.313 12.409 1.00 89.81 84 GLY A O 1
ATOM 643 N N . ALA A 1 85 ? -8.318 -0.845 14.205 1.00 93.69 85 ALA A N 1
ATOM 644 C CA . ALA A 1 85 ? -7.133 -0.128 13.735 1.00 93.69 85 ALA A CA 1
ATOM 645 C C . ALA A 1 85 ? -6.614 -0.686 12.399 1.00 93.69 85 ALA A C 1
ATOM 647 O O . ALA A 1 85 ? -6.190 0.075 11.534 1.00 93.69 85 ALA A O 1
ATOM 648 N N . ARG A 1 86 ? -6.678 -2.010 12.210 1.00 93.31 86 ARG A N 1
ATOM 649 C CA . ARG A 1 86 ? -6.220 -2.672 10.984 1.00 93.31 86 ARG A CA 1
ATOM 650 C C . ARG A 1 86 ? -7.045 -2.237 9.774 1.00 93.31 86 ARG A C 1
ATOM 652 O O . ARG A 1 86 ? -6.465 -1.895 8.747 1.00 93.31 86 ARG A O 1
ATOM 659 N N . GLU A 1 87 ? -8.369 -2.247 9.896 1.00 92.12 87 GLU A N 1
ATOM 660 C CA . GLU A 1 87 ? -9.297 -1.863 8.830 1.00 92.12 87 GLU A CA 1
ATOM 661 C C . GLU A 1 87 ? -9.136 -0.382 8.502 1.00 92.12 87 GLU A C 1
ATOM 663 O O . GLU A 1 87 ? -9.046 -0.012 7.333 1.00 92.12 87 GLU A O 1
ATOM 668 N N . ARG A 1 88 ? -9.002 0.460 9.533 1.00 94.44 88 ARG A N 1
ATOM 669 C CA . ARG A 1 88 ? -8.739 1.887 9.359 1.00 94.44 88 ARG A CA 1
ATOM 670 C C . ARG A 1 88 ? -7.458 2.142 8.563 1.00 94.44 88 ARG A C 1
ATOM 672 O O . ARG A 1 88 ? -7.506 2.882 7.587 1.00 94.44 88 ARG A O 1
ATOM 679 N N . TYR A 1 89 ? -6.334 1.526 8.937 1.00 96.56 89 TYR A N 1
ATOM 680 C CA . TYR A 1 89 ? -5.080 1.727 8.204 1.00 96.56 89 TYR A CA 1
ATOM 681 C C . TYR A 1 89 ? -5.126 1.158 6.783 1.00 96.56 89 TYR A C 1
ATOM 683 O O . TYR A 1 89 ? -4.525 1.734 5.882 1.00 96.56 89 TYR A O 1
ATOM 691 N N . HIS A 1 90 ? -5.875 0.075 6.557 1.00 96.88 90 HIS A N 1
ATOM 692 C CA . HIS A 1 90 ? -6.094 -0.443 5.209 1.00 96.88 90 HIS A CA 1
ATOM 693 C C . HIS A 1 90 ? -6.856 0.562 4.330 1.00 96.88 90 HIS A C 1
ATOM 695 O O . HIS A 1 90 ? -6.452 0.814 3.196 1.00 96.88 90 HIS A O 1
ATOM 701 N N . VAL A 1 91 ? -7.911 1.189 4.862 1.00 96.88 91 VAL A N 1
ATOM 702 C CA . VAL A 1 91 ? -8.652 2.252 4.164 1.00 96.88 91 VAL A CA 1
ATOM 703 C C . VAL A 1 91 ? -7.755 3.463 3.906 1.00 96.88 91 VAL A C 1
ATOM 705 O O . VAL A 1 91 ? -7.730 3.976 2.790 1.00 96.88 91 VAL A O 1
ATOM 708 N N . GLU A 1 92 ? -6.980 3.902 4.901 1.00 97.12 92 GLU A N 1
ATOM 709 C CA . GLU A 1 92 ? -6.028 5.011 4.745 1.00 97.12 92 GLU A CA 1
ATOM 710 C C . GLU A 1 92 ? -4.991 4.719 3.645 1.00 97.12 92 GLU A C 1
ATOM 712 O O . GLU A 1 92 ? -4.719 5.592 2.818 1.00 97.12 92 GLU A O 1
ATOM 717 N N . PHE A 1 93 ? -4.481 3.485 3.570 1.00 98.00 93 PHE A N 1
ATOM 718 C CA . PHE A 1 93 ? -3.622 3.035 2.475 1.00 98.00 93 PHE A CA 1
ATOM 719 C C . PHE A 1 93 ? -4.337 3.116 1.122 1.00 98.00 93 PHE A C 1
ATOM 721 O O . PHE A 1 93 ? -3.816 3.740 0.201 1.00 98.00 93 PHE A O 1
ATOM 728 N N . LEU A 1 94 ? -5.535 2.538 0.984 1.00 98.06 94 LEU A N 1
ATOM 729 C CA . LEU A 1 94 ? -6.256 2.535 -0.292 1.00 98.06 94 LEU A CA 1
ATOM 730 C C . LEU A 1 94 ? -6.606 3.951 -0.763 1.00 98.06 94 LEU A C 1
ATOM 732 O O . LEU A 1 94 ? -6.592 4.212 -1.967 1.00 98.06 94 LEU A O 1
ATOM 736 N N . LEU A 1 95 ? -6.887 4.878 0.153 1.00 97.25 95 LEU A N 1
ATOM 737 C CA . LEU A 1 95 ? -7.150 6.282 -0.169 1.00 97.25 95 LEU A CA 1
ATOM 738 C C . LEU A 1 95 ? -5.876 7.047 -0.553 1.00 97.25 95 LEU A C 1
ATOM 740 O O . LEU A 1 95 ? -5.915 7.869 -1.465 1.00 97.25 95 LEU A O 1
ATOM 744 N N . GLY A 1 96 ? -4.756 6.780 0.123 1.00 96.88 96 GLY A N 1
ATOM 745 C CA . GLY A 1 96 ? -3.485 7.473 -0.107 1.00 96.88 96 GLY A CA 1
ATOM 746 C C . GLY A 1 96 ? -2.637 6.900 -1.245 1.00 96.88 96 GLY A C 1
ATOM 747 O O . GLY A 1 96 ? -1.801 7.611 -1.806 1.00 96.88 96 GLY A O 1
ATOM 748 N N . ALA A 1 97 ? -2.831 5.630 -1.601 1.00 97.38 97 ALA A N 1
ATOM 749 C CA . ALA A 1 97 ? -2.029 4.957 -2.608 1.00 97.38 97 ALA A CA 1
ATOM 750 C C . ALA A 1 97 ? -2.277 5.520 -4.013 1.00 97.38 97 ALA A C 1
ATOM 752 O O . ALA A 1 97 ? -3.402 5.806 -4.434 1.00 97.38 97 ALA A O 1
ATOM 753 N N . THR A 1 98 ? -1.192 5.617 -4.774 1.00 97.75 98 THR A N 1
ATOM 754 C CA . THR A 1 98 ? -1.198 5.920 -6.205 1.00 97.75 98 THR A CA 1
ATOM 755 C C . THR A 1 98 ? -0.564 4.754 -6.965 1.00 97.75 98 THR A C 1
ATOM 757 O O . THR A 1 98 ? 0.269 4.044 -6.394 1.00 97.75 98 THR A O 1
ATOM 760 N N . PRO A 1 99 ? -0.880 4.558 -8.259 1.00 97.81 99 PRO A N 1
ATOM 761 C CA . PRO A 1 99 ? -0.239 3.507 -9.051 1.00 97.81 99 PRO A CA 1
ATOM 762 C C . PRO A 1 99 ? 1.290 3.602 -9.004 1.00 97.81 99 PRO A C 1
ATOM 764 O O . PRO A 1 99 ? 1.977 2.620 -8.739 1.00 97.81 99 PRO A O 1
ATOM 767 N N . ARG A 1 100 ? 1.810 4.827 -9.129 1.00 97.38 100 ARG A N 1
ATOM 768 C CA . ARG A 1 100 ? 3.237 5.118 -9.038 1.00 97.38 100 ARG A CA 1
ATOM 769 C C . ARG A 1 100 ? 3.835 4.722 -7.688 1.00 97.38 100 ARG A C 1
ATOM 771 O O . ARG A 1 100 ? 4.865 4.059 -7.659 1.00 97.38 100 ARG A O 1
ATOM 778 N N . SER A 1 101 ? 3.207 5.094 -6.568 1.00 97.06 101 SER A N 1
ATOM 779 C CA . SER A 1 101 ? 3.737 4.748 -5.240 1.00 97.06 101 SER A CA 1
ATOM 780 C C . SER A 1 101 ? 3.734 3.239 -4.991 1.00 97.06 101 SER A C 1
ATOM 782 O O . SER A 1 101 ? 4.620 2.748 -4.295 1.00 97.06 101 SER A O 1
ATOM 784 N N . ILE A 1 102 ? 2.776 2.503 -5.567 1.00 98.00 102 ILE A N 1
ATOM 785 C CA . ILE A 1 102 ? 2.737 1.035 -5.515 1.00 98.00 102 ILE A CA 1
ATOM 786 C C . ILE A 1 102 ? 3.924 0.455 -6.287 1.00 98.00 102 ILE A C 1
ATOM 788 O O . ILE A 1 102 ? 4.712 -0.288 -5.705 1.00 98.00 102 ILE A O 1
ATOM 792 N N . VAL A 1 103 ? 4.093 0.842 -7.556 1.00 97.88 103 VAL A N 1
ATOM 793 C CA . VAL A 1 103 ? 5.173 0.340 -8.422 1.00 97.88 103 VAL A CA 1
ATOM 794 C C . VAL A 1 103 ? 6.549 0.665 -7.836 1.00 97.88 103 VAL A C 1
ATOM 796 O O . VAL A 1 103 ? 7.399 -0.218 -7.732 1.00 97.88 103 VAL A O 1
ATOM 799 N N . GLU A 1 104 ? 6.765 1.902 -7.376 1.00 97.12 104 GLU A N 1
ATOM 800 C CA . GLU A 1 104 ? 8.026 2.315 -6.745 1.00 97.12 104 GLU A CA 1
ATOM 801 C C . GLU A 1 104 ? 8.318 1.513 -5.463 1.00 97.12 104 GLU A C 1
ATOM 803 O O . GLU A 1 104 ? 9.454 1.087 -5.238 1.00 97.12 104 GLU A O 1
ATOM 808 N N . SER A 1 105 ? 7.299 1.252 -4.639 1.00 97.88 105 SER A N 1
ATOM 809 C CA . SER A 1 105 ? 7.456 0.470 -3.405 1.00 97.88 105 SER A CA 1
ATOM 810 C C . SER A 1 105 ? 7.739 -1.005 -3.690 1.00 97.88 105 SER A C 1
ATOM 812 O O . SER A 1 105 ? 8.619 -1.597 -3.067 1.00 97.88 105 SER A O 1
ATOM 814 N N . GLN A 1 106 ? 7.039 -1.602 -4.659 1.00 96.75 106 GLN A N 1
ATOM 815 C CA . GLN A 1 106 ? 7.281 -2.981 -5.088 1.00 96.75 106 GLN A CA 1
ATOM 816 C C . GLN A 1 106 ? 8.692 -3.140 -5.664 1.00 96.75 106 GLN A C 1
ATOM 818 O O . GLN A 1 106 ? 9.401 -4.079 -5.298 1.00 96.75 106 GLN A O 1
ATOM 823 N N . ALA A 1 107 ? 9.144 -2.186 -6.482 1.00 96.44 107 ALA A N 1
ATOM 824 C CA . ALA A 1 107 ? 10.508 -2.164 -7.000 1.00 96.44 107 ALA A CA 1
ATOM 825 C C . ALA A 1 107 ? 11.550 -2.090 -5.870 1.00 96.44 107 ALA A C 1
ATOM 827 O O . ALA A 1 107 ? 12.538 -2.826 -5.901 1.00 96.44 107 ALA A O 1
ATOM 828 N N . ALA A 1 108 ? 11.314 -1.273 -4.837 1.00 95.88 108 ALA A N 1
ATOM 829 C CA . ALA A 1 108 ? 12.198 -1.192 -3.673 1.00 95.88 108 ALA A CA 1
ATOM 830 C C . ALA A 1 108 ? 12.285 -2.525 -2.905 1.00 95.88 108 ALA A C 1
ATOM 832 O O . ALA A 1 108 ? 13.378 -2.952 -2.527 1.00 95.88 108 ALA A O 1
ATOM 833 N N . ILE A 1 109 ? 11.156 -3.220 -2.721 1.00 95.75 109 ILE A N 1
ATOM 834 C CA . ILE A 1 109 ? 11.106 -4.539 -2.066 1.00 95.75 109 ILE A CA 1
ATOM 835 C C . ILE A 1 109 ? 11.875 -5.586 -2.884 1.00 95.75 109 ILE A C 1
ATOM 837 O O . ILE A 1 109 ? 12.634 -6.380 -2.321 1.00 95.75 109 ILE A O 1
ATOM 841 N N . VAL A 1 110 ? 11.703 -5.591 -4.209 1.00 94.19 110 VAL A N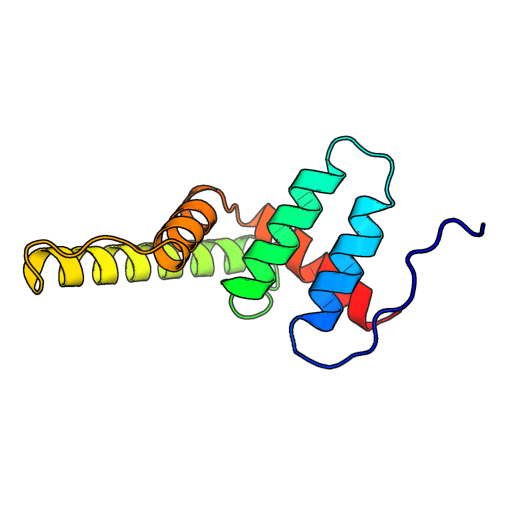 1
ATOM 842 C CA . VAL A 1 110 ? 12.410 -6.515 -5.109 1.00 94.19 110 VAL A CA 1
ATOM 843 C C . VAL A 1 110 ? 13.915 -6.243 -5.093 1.00 94.19 110 VAL A C 1
ATOM 845 O O . VAL A 1 110 ? 14.695 -7.181 -4.941 1.00 94.19 110 VAL A O 1
ATOM 848 N N . ALA A 1 111 ? 14.330 -4.976 -5.159 1.00 92.31 111 ALA A N 1
ATOM 849 C CA . ALA A 1 111 ? 15.740 -4.590 -5.108 1.00 92.31 111 ALA A CA 1
ATOM 850 C C . ALA A 1 111 ? 16.417 -4.969 -3.777 1.00 92.31 111 ALA A C 1
ATOM 852 O O . ALA A 1 111 ? 17.606 -5.291 -3.754 1.00 92.31 111 ALA A O 1
ATOM 853 N N . ALA A 1 112 ? 15.671 -4.970 -2.668 1.00 90.06 112 ALA A N 1
ATOM 854 C CA . ALA A 1 112 ? 16.178 -5.416 -1.374 1.00 90.06 112 ALA A CA 1
ATOM 855 C C . ALA A 1 112 ? 16.409 -6.936 -1.309 1.00 90.06 112 ALA A C 1
ATOM 857 O O . ALA A 1 112 ? 17.288 -7.375 -0.579 1.00 90.06 112 ALA A O 1
ATOM 858 N N . LYS A 1 113 ? 15.675 -7.745 -2.089 1.00 82.06 113 LYS A N 1
ATOM 859 C CA . LYS A 1 113 ? 15.876 -9.207 -2.164 1.00 82.06 113 LYS A CA 1
ATOM 860 C C . LYS A 1 113 ? 17.212 -9.587 -2.815 1.00 82.06 113 LYS A C 1
ATOM 862 O O . LYS A 1 113 ? 17.736 -10.661 -2.548 1.00 82.06 113 LYS A O 1
ATOM 867 N N . THR A 1 114 ? 17.717 -8.744 -3.713 1.00 72.44 114 THR A N 1
ATOM 868 C CA . THR A 1 114 ? 18.925 -9.007 -4.511 1.00 72.44 114 THR A CA 1
ATOM 869 C C . THR A 1 114 ? 20.225 -8.522 -3.859 1.00 72.44 114 THR A C 1
ATOM 871 O O . THR A 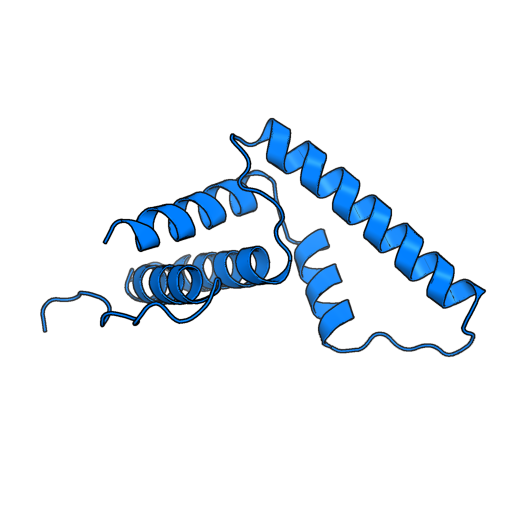1 114 ? 21.273 -8.609 -4.493 1.00 72.44 114 THR A O 1
ATOM 874 N N . ARG A 1 115 ? 20.165 -7.978 -2.637 1.00 62.62 115 ARG A N 1
ATOM 875 C CA . ARG A 1 115 ? 21.321 -7.486 -1.872 1.00 62.62 115 ARG A CA 1
ATOM 876 C C . ARG A 1 115 ? 21.742 -8.482 -0.802 1.00 62.62 115 ARG A C 1
ATOM 878 O O . ARG A 1 115 ? 22.965 -8.553 -0.562 1.00 62.62 115 ARG A O 1
#

Secondary structure (DSSP, 8-state):
----PPPPP--STTHHHHHHHHHHHHS-STTHHHHHHHHHHHHHH--SPPSSHHHHHHHHHHHHHHHHHHHHHHHHHSTT----HHHHHHHHHHHH--HHHHHHHHHHHHHHHT-

pLDDT: mean 92.32, std 8.13, range [48.16, 98.38]

Sequence (115 aa):
MDGKAPPIRYRSRYSNALLACATLLQEDKSSSLTKAKNVLEVALWGGETCRGDTEARVWLDVARAECVDSLLRQLVCEPGCRLGARERYHVEFLLGATPRSIVESQAAIVAAKTR

Organism: Strongylus vulgaris (NCBI:txid40348)

Foldseek 3Di:
DPLAFDQFDDDDLCSLLVNLLSRLVSPPDPCSVVLNVLLVLCSLQNDDQDPALVRLVVRLVVLVVVLVVVVVCCVVVPPPDDDDPSNVVNVVSSVPDHSVSNNSSSVSSVVSVVD

Radius of gyration: 16.22 Å; chains: 1; bounding box: 56×30×31 Å